Protein AF-A0A3C1HHD3-F1 (afdb_monomer_lite)

Sequence (111 aa):
MGTADDLGRFAIRAHMGNQSLFMTGVFPERIRRRAETRGFPDLSYYEALGRSSFREISHHRLAERYHLGGVFETLGERFQEARHALNDLADRVFTLGEDPHAFDGLLRRTT

Structure (mmCIF, N/CA/C/O backbone):
data_AF-A0A3C1HHD3-F1
#
_entry.id   AF-A0A3C1HHD3-F1
#
loop_
_atom_site.group_PDB
_atom_site.id
_atom_site.type_symbol
_atom_site.label_atom_id
_atom_site.label_alt_id
_atom_site.label_comp_id
_atom_site.label_asym_id
_atom_site.label_entity_id
_atom_site.label_seq_id
_atom_site.pdbx_PDB_ins_code
_atom_site.Cartn_x
_atom_site.Cartn_y
_atom_site.Cartn_z
_atom_site.occupancy
_atom_site.B_iso_or_equiv
_atom_site.auth_seq_id
_atom_site.auth_comp_id
_atom_site.auth_asym_id
_atom_site.auth_atom_id
_atom_site.pdbx_PDB_model_num
ATOM 1 N N . MET A 1 1 ? 27.848 6.074 -8.572 1.00 53.03 1 MET A N 1
ATOM 2 C CA . MET A 1 1 ? 26.926 5.519 -7.558 1.00 53.03 1 MET A CA 1
ATOM 3 C C . MET A 1 1 ? 26.623 4.082 -7.975 1.00 53.03 1 MET A C 1
ATOM 5 O O . MET A 1 1 ? 26.096 3.895 -9.063 1.00 53.03 1 MET A O 1
ATOM 9 N N . GLY A 1 2 ? 27.146 3.083 -7.255 1.00 72.69 2 GLY A N 1
ATOM 10 C CA . GLY A 1 2 ? 27.216 1.689 -7.731 1.00 72.69 2 GLY A CA 1
ATOM 11 C C . GLY A 1 2 ? 25.867 0.959 -7.738 1.00 72.69 2 GLY A C 1
ATOM 12 O O . GLY A 1 2 ? 24.944 1.335 -7.024 1.00 72.69 2 GLY A O 1
ATOM 13 N N . THR A 1 3 ? 25.755 -0.119 -8.514 1.00 70.56 3 THR A N 1
ATOM 14 C CA . THR A 1 3 ? 24.523 -0.916 -8.687 1.00 70.56 3 THR A CA 1
ATOM 15 C C . THR A 1 3 ? 23.958 -1.472 -7.371 1.00 70.56 3 THR A C 1
ATOM 17 O O . THR A 1 3 ? 22.745 -1.582 -7.220 1.00 70.56 3 THR A O 1
ATOM 20 N N . ALA A 1 4 ? 24.822 -1.788 -6.398 1.00 72.62 4 ALA A N 1
ATOM 21 C CA . ALA A 1 4 ? 24.417 -2.264 -5.071 1.00 72.62 4 ALA A CA 1
ATOM 22 C C . ALA A 1 4 ? 23.707 -1.180 -4.239 1.00 72.62 4 ALA A C 1
ATOM 24 O O . ALA A 1 4 ? 22.740 -1.457 -3.535 1.00 72.62 4 ALA A O 1
ATOM 25 N N . ASP A 1 5 ? 24.156 0.065 -4.366 1.00 87.62 5 ASP A N 1
ATOM 26 C CA . ASP A 1 5 ? 23.598 1.222 -3.669 1.00 87.62 5 ASP A CA 1
ATOM 27 C C . ASP A 1 5 ? 22.248 1.658 -4.289 1.00 87.62 5 ASP A C 1
ATOM 29 O O . ASP A 1 5 ? 21.329 2.089 -3.594 1.00 87.62 5 ASP A O 1
ATOM 33 N N . ASP A 1 6 ? 22.076 1.429 -5.594 1.00 91.25 6 ASP A N 1
ATOM 34 C CA . ASP A 1 6 ? 20.804 1.610 -6.304 1.00 91.25 6 ASP A CA 1
ATOM 35 C C . ASP A 1 6 ? 19.735 0.586 -5.896 1.00 91.25 6 ASP A C 1
ATOM 37 O O . ASP A 1 6 ? 18.603 0.948 -5.571 1.00 91.25 6 ASP A O 1
ATOM 41 N N . LEU A 1 7 ? 20.114 -0.697 -5.853 1.00 94.25 7 LEU A N 1
ATOM 42 C CA . LEU A 1 7 ? 19.234 -1.769 -5.390 1.00 94.25 7 LEU A CA 1
ATOM 43 C C . LEU A 1 7 ? 18.824 -1.560 -3.928 1.00 94.25 7 LEU A C 1
ATOM 45 O O . LEU A 1 7 ? 17.656 -1.750 -3.596 1.00 94.25 7 LEU A O 1
ATOM 49 N N . GLY A 1 8 ? 19.758 -1.132 -3.075 1.00 96.00 8 GLY A N 1
ATOM 50 C CA . GLY A 1 8 ? 19.485 -0.825 -1.672 1.00 96.00 8 GLY A CA 1
ATOM 51 C C . GLY A 1 8 ? 18.428 0.268 -1.506 1.00 96.00 8 GLY A C 1
ATOM 52 O O . GLY A 1 8 ? 17.442 0.061 -0.800 1.00 96.00 8 GLY A O 1
ATOM 53 N N . ARG A 1 9 ? 18.575 1.405 -2.204 1.00 93.56 9 ARG A N 1
ATOM 54 C CA . ARG A 1 9 ? 17.570 2.485 -2.178 1.00 93.56 9 ARG A CA 1
ATOM 55 C C . ARG A 1 9 ? 16.198 2.018 -2.637 1.00 93.56 9 ARG A C 1
ATOM 57 O O . ARG A 1 9 ? 15.205 2.292 -1.965 1.00 93.56 9 ARG A O 1
ATOM 64 N N . PHE A 1 10 ? 16.150 1.303 -3.758 1.00 95.88 10 PHE A N 1
ATOM 65 C CA . PHE A 1 10 ? 14.904 0.772 -4.294 1.00 95.88 10 PHE A CA 1
ATOM 66 C C . PHE A 1 10 ? 14.226 -0.179 -3.301 1.00 95.88 10 PHE A C 1
ATOM 68 O O . PHE A 1 10 ? 13.038 -0.032 -3.024 1.00 95.88 10 PHE A O 1
ATOM 75 N N . ALA A 1 11 ? 14.985 -1.107 -2.712 1.00 96.56 11 ALA A N 1
ATOM 76 C CA . ALA A 1 11 ? 14.469 -2.069 -1.744 1.00 96.56 11 ALA A CA 1
ATOM 77 C C . ALA A 1 11 ? 13.949 -1.392 -0.468 1.00 96.56 11 ALA A C 1
ATOM 79 O O . ALA A 1 11 ? 12.872 -1.745 0.008 1.00 96.56 11 ALA A O 1
ATOM 80 N N . ILE A 1 12 ? 14.664 -0.392 0.060 1.00 96.69 12 ILE A N 1
ATOM 81 C CA . ILE A 1 12 ? 14.222 0.373 1.235 1.00 96.69 12 ILE A CA 1
ATOM 82 C C . ILE A 1 12 ? 12.908 1.092 0.931 1.00 96.69 12 ILE A C 1
ATOM 84 O O . ILE A 1 12 ? 11.957 0.986 1.702 1.00 96.69 12 ILE A O 1
ATOM 88 N N . ARG A 1 13 ? 12.819 1.784 -0.208 1.00 96.19 13 ARG A N 1
ATOM 89 C CA . ARG A 1 13 ? 11.616 2.536 -0.581 1.00 96.19 13 ARG A CA 1
ATOM 90 C C . ARG A 1 13 ? 10.424 1.612 -0.858 1.00 96.19 13 ARG A C 1
ATOM 92 O O . ARG A 1 13 ? 9.324 1.890 -0.388 1.00 96.19 13 ARG A O 1
ATOM 99 N N . ALA A 1 14 ? 10.645 0.474 -1.517 1.00 97.88 14 ALA A N 1
ATOM 100 C CA . ALA A 1 14 ? 9.627 -0.564 -1.683 1.00 97.88 14 ALA A CA 1
ATOM 101 C C . ALA A 1 14 ? 9.162 -1.128 -0.333 1.00 97.88 14 ALA A C 1
ATOM 103 O O . ALA A 1 14 ? 7.963 -1.273 -0.101 1.00 97.88 14 ALA A O 1
ATOM 104 N N . HIS A 1 15 ? 10.095 -1.387 0.587 1.00 98.06 15 HIS A N 1
ATOM 105 C CA . HIS A 1 15 ? 9.769 -1.842 1.934 1.00 98.06 15 HIS A CA 1
ATOM 106 C C . HIS A 1 15 ? 8.937 -0.807 2.699 1.00 98.06 15 HIS A C 1
ATOM 108 O O . HIS A 1 15 ? 7.957 -1.188 3.324 1.00 98.06 15 HIS A O 1
ATOM 114 N N . MET A 1 16 ? 9.251 0.490 2.605 1.00 98.12 16 MET A N 1
ATOM 115 C CA . MET A 1 16 ? 8.442 1.551 3.221 1.00 98.12 16 MET A CA 1
ATOM 116 C C . MET A 1 16 ? 6.995 1.536 2.704 1.00 98.12 16 MET A C 1
ATOM 118 O O . MET A 1 16 ? 6.063 1.565 3.506 1.00 98.12 16 MET A O 1
ATOM 122 N N . GLY A 1 17 ? 6.803 1.418 1.384 1.00 98.25 17 GLY A N 1
ATOM 123 C CA . GLY A 1 17 ? 5.479 1.283 0.768 1.00 98.25 17 GLY A CA 1
ATOM 124 C C . GLY A 1 17 ? 4.713 0.058 1.269 1.00 98.25 17 GLY A C 1
ATOM 125 O O . GLY A 1 17 ? 3.591 0.172 1.771 1.00 98.25 17 GLY A O 1
ATOM 126 N N . ASN A 1 18 ? 5.353 -1.110 1.191 1.00 98.19 18 ASN A N 1
ATOM 127 C CA . ASN A 1 18 ? 4.771 -2.390 1.593 1.00 98.19 18 ASN A CA 1
ATOM 128 C C . ASN A 1 18 ? 4.445 -2.431 3.090 1.00 98.19 18 ASN A C 1
ATOM 130 O O . ASN A 1 18 ? 3.365 -2.876 3.474 1.00 98.19 18 ASN A O 1
ATOM 134 N N . GLN A 1 19 ? 5.352 -1.942 3.936 1.00 98.00 19 GLN A N 1
ATOM 135 C CA . GLN A 1 19 ? 5.172 -1.920 5.383 1.00 98.00 19 GLN A CA 1
ATOM 136 C C . GLN A 1 19 ? 4.034 -0.977 5.775 1.00 98.00 19 GLN A C 1
ATOM 138 O O . GLN A 1 19 ? 3.208 -1.344 6.608 1.00 98.00 19 GLN A O 1
ATOM 143 N N . SER A 1 20 ? 3.939 0.203 5.153 1.00 98.31 20 SER A N 1
ATOM 144 C CA . SER A 1 20 ? 2.796 1.098 5.344 1.00 98.31 20 SER A CA 1
ATOM 145 C C . SER A 1 20 ? 1.479 0.428 4.948 1.00 98.31 20 SER A C 1
ATOM 147 O O . SER A 1 20 ? 0.514 0.491 5.710 1.00 98.31 20 SER A O 1
ATOM 149 N N . LEU A 1 21 ? 1.421 -0.233 3.785 1.00 98.38 21 LEU A N 1
ATOM 150 C CA . LEU A 1 21 ? 0.204 -0.906 3.316 1.00 98.38 21 LEU A CA 1
ATOM 151 C C . LEU A 1 21 ? -0.212 -2.028 4.271 1.00 98.38 21 LEU A C 1
ATOM 153 O O . LEU A 1 21 ? -1.364 -2.095 4.689 1.00 98.38 21 LEU A O 1
ATOM 157 N N . PHE A 1 22 ? 0.743 -2.862 4.674 1.00 97.75 22 PHE A N 1
ATOM 158 C CA . PHE A 1 22 ? 0.512 -3.949 5.615 1.00 97.75 22 PHE A CA 1
ATOM 159 C C . PHE A 1 22 ? 0.021 -3.440 6.972 1.00 97.75 22 PHE A C 1
ATOM 161 O O . PHE A 1 22 ? -0.989 -3.912 7.481 1.00 97.75 22 PHE A O 1
ATOM 168 N N . MET A 1 23 ? 0.689 -2.442 7.551 1.00 96.50 23 MET A N 1
ATOM 169 C CA . MET A 1 23 ? 0.319 -1.900 8.861 1.00 96.50 23 MET A CA 1
ATOM 170 C C . MET A 1 23 ? -1.073 -1.257 8.839 1.00 96.50 23 MET A C 1
ATOM 172 O O . MET A 1 23 ? -1.869 -1.486 9.747 1.00 96.50 23 MET A O 1
ATOM 176 N N . THR A 1 24 ? -1.373 -0.475 7.799 1.00 97.56 24 THR A N 1
ATOM 177 C CA . THR A 1 24 ? -2.651 0.245 7.672 1.00 97.56 24 THR A CA 1
ATOM 178 C C . THR A 1 24 ? -3.810 -0.638 7.214 1.00 97.56 24 THR A C 1
ATOM 180 O O . THR A 1 24 ? -4.956 -0.299 7.495 1.00 97.56 24 THR A O 1
ATOM 183 N N . GL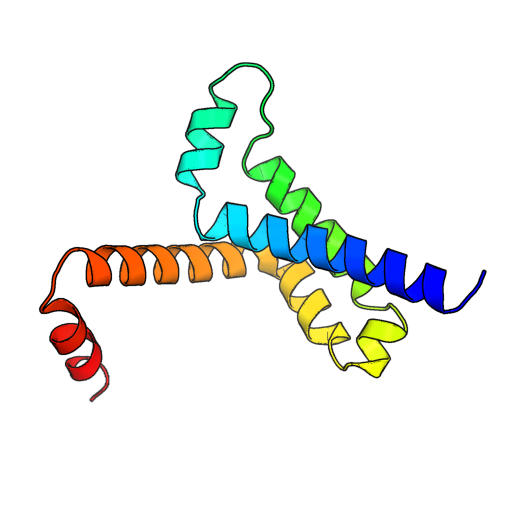Y A 1 25 ? -3.536 -1.749 6.526 1.00 97.50 25 GLY A N 1
ATOM 184 C CA . GLY A 1 25 ? -4.549 -2.718 6.110 1.00 97.50 25 GLY A CA 1
ATOM 185 C C . GLY A 1 25 ? -4.794 -3.814 7.144 1.00 97.50 25 GLY A C 1
ATOM 186 O O . GLY A 1 25 ? -5.933 -4.081 7.488 1.00 97.50 25 GLY A O 1
ATOM 187 N N . VAL A 1 26 ? -3.745 -4.424 7.696 1.00 96.75 26 VAL A N 1
ATOM 188 C CA . VAL A 1 26 ? -3.881 -5.590 8.591 1.00 96.75 26 VAL A CA 1
ATOM 189 C C . VAL A 1 26 ? -4.075 -5.189 10.052 1.00 96.75 26 VAL A C 1
ATOM 191 O O . VAL A 1 26 ? -4.756 -5.886 10.797 1.00 96.75 26 VAL A O 1
ATOM 194 N N . PHE A 1 27 ? -3.499 -4.064 10.488 1.00 93.62 27 PHE A N 1
ATOM 195 C CA . PHE A 1 27 ? -3.559 -3.630 11.890 1.00 93.62 27 PHE A CA 1
ATOM 196 C C . PHE A 1 27 ? -4.023 -2.171 12.089 1.00 93.62 27 PHE A C 1
ATOM 198 O O . PHE A 1 27 ? -3.440 -1.464 12.924 1.00 93.62 27 PHE A O 1
ATOM 205 N N . PRO A 1 28 ? -5.078 -1.692 11.394 1.00 94.44 28 PRO A N 1
ATOM 206 C CA . PRO A 1 28 ? -5.511 -0.295 11.479 1.00 94.44 28 PRO A CA 1
ATOM 207 C C . PRO A 1 28 ? -5.886 0.128 12.906 1.00 94.44 28 PRO A C 1
ATOM 209 O O . PRO A 1 28 ? -5.503 1.212 13.348 1.00 94.44 28 PRO A O 1
ATOM 212 N N . GLU A 1 29 ? -6.555 -0.738 13.673 1.00 91.88 29 GLU A N 1
ATOM 213 C CA . GLU A 1 29 ? -6.947 -0.431 15.058 1.00 91.88 29 GLU A CA 1
ATOM 214 C C . GLU A 1 29 ? -5.760 -0.280 16.005 1.00 91.88 29 GLU A C 1
ATOM 216 O O . GLU A 1 29 ? -5.762 0.553 16.913 1.00 91.88 29 GLU A O 1
ATOM 221 N N . ARG A 1 30 ? -4.693 -1.051 15.779 1.00 90.00 30 ARG A N 1
ATOM 222 C CA . ARG A 1 30 ? -3.476 -0.939 16.584 1.00 90.00 30 ARG A CA 1
ATOM 223 C C . ARG A 1 30 ? -2.786 0.403 16.358 1.00 90.00 30 ARG A C 1
ATOM 225 O O . ARG A 1 30 ? -2.219 0.950 17.303 1.00 90.00 30 ARG A O 1
ATOM 232 N N . ILE A 1 31 ? -2.832 0.925 15.130 1.00 92.88 31 ILE A N 1
ATOM 233 C CA . ILE A 1 31 ? -2.330 2.265 14.808 1.00 92.88 31 ILE A CA 1
ATOM 234 C C . ILE A 1 31 ? -3.190 3.319 15.504 1.00 92.88 31 ILE A C 1
ATOM 236 O O . ILE A 1 31 ? -2.631 4.157 16.204 1.00 92.88 31 ILE A O 1
ATOM 240 N N . ARG A 1 32 ? -4.525 3.242 15.385 1.00 92.06 32 ARG A N 1
ATOM 241 C CA . ARG A 1 32 ? -5.461 4.189 16.025 1.00 92.06 32 ARG A CA 1
ATOM 242 C C . ARG A 1 32 ? -5.231 4.286 17.534 1.00 92.06 32 ARG A C 1
ATOM 244 O O . ARG A 1 32 ? -4.921 5.365 18.030 1.00 92.06 32 ARG A O 1
ATOM 251 N N . ARG A 1 33 ? -5.234 3.148 18.238 1.00 91.44 33 ARG A N 1
ATOM 252 C CA . ARG A 1 33 ? -4.985 3.098 19.693 1.00 91.44 33 ARG A CA 1
ATOM 253 C C . ARG A 1 33 ? -3.624 3.659 20.093 1.00 91.44 33 ARG A C 1
ATOM 255 O O . ARG A 1 33 ? -3.479 4.236 21.163 1.00 91.44 33 ARG A O 1
ATOM 262 N N . ARG A 1 34 ? -2.591 3.462 19.267 1.00 89.19 34 ARG A N 1
ATOM 263 C CA . ARG A 1 34 ? -1.262 4.022 19.546 1.00 89.19 34 ARG A CA 1
ATOM 264 C C . ARG A 1 34 ? -1.198 5.515 19.261 1.00 89.19 34 ARG A C 1
ATOM 266 O O . ARG A 1 34 ? -0.542 6.212 20.024 1.00 89.19 34 ARG A O 1
ATOM 273 N N . ALA A 1 35 ? -1.880 6.008 18.233 1.00 92.25 35 ALA A N 1
ATOM 274 C CA . ALA A 1 35 ? -1.951 7.436 17.926 1.00 92.25 35 ALA A CA 1
ATOM 275 C C . ALA A 1 35 ? -2.616 8.244 19.057 1.00 92.25 35 ALA A C 1
ATOM 277 O O . ALA A 1 35 ? -2.249 9.390 19.301 1.00 92.25 35 ALA A O 1
ATOM 278 N N . GLU A 1 36 ? -3.531 7.624 19.808 1.00 88.88 36 GLU A N 1
ATOM 279 C CA . GLU A 1 36 ? -4.126 8.199 21.024 1.00 88.88 36 GLU A CA 1
ATOM 280 C C . GLU A 1 36 ? -3.109 8.357 22.175 1.00 88.88 36 GLU A C 1
ATOM 282 O O . GLU A 1 36 ? -3.296 9.183 23.072 1.00 88.88 36 GLU A O 1
ATOM 287 N N . THR A 1 37 ? -2.000 7.607 22.150 1.00 83.12 37 THR A N 1
ATOM 288 C CA . THR A 1 37 ? -0.882 7.776 23.089 1.00 83.12 37 THR A CA 1
ATOM 289 C C . THR A 1 37 ? 0.121 8.793 22.541 1.00 83.12 37 THR A C 1
ATOM 291 O O . THR A 1 37 ? 0.539 8.725 21.386 1.00 83.12 37 THR A O 1
ATOM 294 N N . ARG A 1 38 ? 0.500 9.779 23.366 1.00 72.44 38 ARG A N 1
ATOM 295 C CA . ARG A 1 38 ? 1.274 10.956 22.931 1.00 72.44 38 ARG A CA 1
ATOM 296 C C . ARG A 1 38 ? 2.547 10.570 22.161 1.00 72.44 38 ARG A C 1
ATOM 298 O O . ARG A 1 38 ? 3.484 10.038 22.749 1.00 72.44 38 ARG A O 1
ATOM 305 N N . GLY A 1 39 ? 2.587 10.926 20.874 1.00 80.81 39 GLY A N 1
ATOM 306 C CA . GLY A 1 39 ? 3.787 10.897 20.030 1.00 80.81 39 GLY A CA 1
ATOM 307 C C . GLY A 1 39 ? 3.805 9.849 18.915 1.00 80.81 39 GLY A C 1
ATOM 308 O O . GLY A 1 39 ? 4.752 9.844 18.130 1.00 80.81 39 GLY A O 1
ATOM 309 N N . PHE A 1 40 ? 2.798 8.978 18.805 1.00 90.25 40 PHE A N 1
ATOM 310 C CA . PHE A 1 40 ? 2.746 8.004 17.712 1.00 90.25 40 PHE A CA 1
ATOM 311 C C . PHE A 1 40 ? 2.043 8.587 16.469 1.00 90.25 40 PHE A C 1
ATOM 313 O O . PHE A 1 40 ? 0.982 9.195 16.619 1.00 90.25 40 PHE A O 1
ATOM 320 N N . PRO A 1 41 ? 2.584 8.407 15.248 1.00 93.81 41 PRO A N 1
ATOM 321 C CA . PRO A 1 41 ? 1.909 8.842 14.027 1.00 93.81 41 PRO A CA 1
ATOM 322 C C . PRO A 1 41 ? 0.569 8.130 13.804 1.00 93.81 41 PRO A C 1
ATOM 324 O O . PRO A 1 41 ? 0.423 6.944 14.108 1.00 93.81 41 PRO A O 1
ATOM 327 N N . ASP A 1 42 ? -0.401 8.846 13.242 1.00 94.44 42 ASP A N 1
ATOM 328 C CA . ASP A 1 42 ? -1.724 8.303 12.941 1.00 94.44 42 ASP A CA 1
ATOM 329 C C . ASP A 1 42 ? -1.772 7.535 11.605 1.00 94.44 42 ASP A C 1
ATOM 331 O O . ASP A 1 42 ? -0.774 7.367 10.901 1.00 94.44 42 ASP A O 1
ATOM 335 N N . LEU A 1 43 ? -2.960 7.037 11.249 1.00 95.38 43 LEU A N 1
ATOM 336 C CA . LEU A 1 43 ? -3.170 6.286 10.009 1.00 95.38 43 LEU A CA 1
ATOM 337 C C . LEU A 1 43 ? -2.833 7.120 8.760 1.00 95.38 43 LEU A C 1
ATOM 339 O O . LEU A 1 43 ? -2.266 6.585 7.807 1.00 95.38 43 LEU A O 1
ATOM 343 N N . SER A 1 44 ? -3.131 8.423 8.784 1.00 96.12 44 SER A N 1
ATOM 344 C CA . SER A 1 44 ? -2.919 9.325 7.647 1.00 96.12 44 SER A CA 1
ATOM 345 C C . SER A 1 44 ? -1.433 9.492 7.327 1.00 96.12 44 SER A C 1
ATOM 347 O O . SER A 1 44 ? -1.048 9.512 6.155 1.00 96.12 44 SER A O 1
ATOM 349 N N . TYR A 1 45 ? -0.579 9.505 8.356 1.00 96.69 45 TYR A N 1
ATOM 350 C CA . TYR A 1 45 ? 0.870 9.516 8.187 1.00 96.69 45 TYR A CA 1
ATOM 351 C C . TYR A 1 45 ? 1.355 8.295 7.397 1.00 96.69 45 TYR A C 1
ATOM 353 O O . TYR A 1 45 ? 2.087 8.434 6.414 1.00 96.69 45 TYR A O 1
ATOM 361 N N . TYR A 1 46 ? 0.933 7.091 7.795 1.00 97.50 46 TYR A N 1
ATOM 362 C CA . TYR A 1 46 ? 1.364 5.859 7.133 1.00 97.50 46 TYR A CA 1
ATOM 363 C C . TYR A 1 46 ? 0.801 5.731 5.716 1.00 97.50 46 TYR A C 1
ATOM 365 O O . TYR A 1 46 ? 1.517 5.265 4.826 1.00 97.50 46 TYR A O 1
ATOM 373 N N . GLU A 1 47 ? -0.434 6.186 5.480 1.00 98.00 47 GLU A N 1
ATOM 374 C CA . GLU A 1 47 ? -1.011 6.271 4.135 1.00 98.00 47 GLU A CA 1
ATOM 375 C C . GLU A 1 47 ? -0.198 7.202 3.229 1.00 98.00 47 GLU A C 1
ATOM 377 O O . GLU A 1 47 ? 0.174 6.816 2.119 1.00 98.00 47 GLU A O 1
ATOM 382 N N . ALA A 1 48 ? 0.137 8.406 3.699 1.00 98.25 48 ALA A N 1
ATOM 383 C CA . ALA A 1 48 ? 0.951 9.353 2.940 1.00 98.25 48 ALA A CA 1
ATOM 384 C C . ALA A 1 48 ? 2.357 8.798 2.654 1.00 98.25 48 ALA A C 1
ATOM 386 O O . ALA A 1 48 ? 2.856 8.898 1.526 1.00 98.25 48 ALA A O 1
ATOM 387 N N . LEU A 1 49 ? 2.977 8.158 3.650 1.00 98.12 49 LEU A N 1
ATOM 388 C CA . LEU A 1 49 ? 4.278 7.503 3.515 1.00 98.12 49 LEU A CA 1
ATOM 389 C C . LEU A 1 49 ? 4.242 6.377 2.474 1.00 98.12 49 LEU A C 1
ATOM 391 O O . LEU A 1 49 ? 5.133 6.283 1.628 1.00 98.12 49 LEU A O 1
ATOM 395 N N . GLY A 1 50 ? 3.203 5.543 2.507 1.00 98.25 50 GLY A N 1
ATOM 396 C CA . GLY A 1 50 ? 3.055 4.428 1.578 1.00 98.25 50 GLY A CA 1
ATOM 397 C C . GLY A 1 50 ? 2.813 4.896 0.144 1.00 98.25 50 GLY A C 1
ATOM 398 O O . GLY A 1 50 ? 3.519 4.477 -0.775 1.00 98.25 50 GLY A O 1
ATOM 399 N N . ARG A 1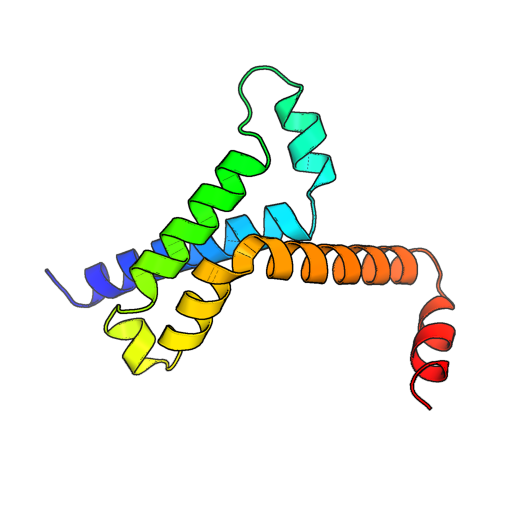 51 ? 1.880 5.841 -0.035 1.00 98.56 51 ARG A N 1
ATOM 400 C CA . ARG A 1 51 ? 1.559 6.458 -1.334 1.00 98.56 51 ARG A CA 1
ATOM 401 C C . ARG A 1 51 ? 2.781 7.090 -1.984 1.00 98.56 51 ARG A C 1
ATOM 403 O O . ARG A 1 51 ? 3.058 6.829 -3.151 1.00 98.56 51 ARG A O 1
ATOM 410 N N . SER A 1 52 ? 3.502 7.926 -1.238 1.00 98.00 52 SER A N 1
ATOM 411 C CA . SER A 1 52 ? 4.691 8.614 -1.752 1.00 98.00 52 SER A CA 1
ATOM 412 C C . SER A 1 52 ? 5.808 7.633 -2.106 1.00 98.00 52 SER A C 1
ATOM 414 O O . SER A 1 52 ? 6.400 7.762 -3.174 1.00 98.00 52 SER A O 1
ATOM 416 N N . SER A 1 53 ? 6.031 6.609 -1.275 1.00 98.00 53 SER A N 1
ATOM 417 C CA . SER A 1 53 ? 7.036 5.574 -1.537 1.00 98.00 53 SER A CA 1
ATOM 418 C C . SER A 1 53 ? 6.751 4.813 -2.832 1.00 98.00 53 SER A C 1
ATOM 420 O O . SER A 1 53 ? 7.656 4.654 -3.647 1.00 98.00 53 SER A O 1
ATOM 422 N N . PHE A 1 54 ? 5.502 4.391 -3.054 1.00 98.44 54 PHE A N 1
ATOM 423 C CA . PHE A 1 54 ? 5.115 3.680 -4.274 1.00 98.44 54 PHE A CA 1
ATOM 424 C C . PHE A 1 54 ? 5.165 4.557 -5.527 1.00 98.44 54 PHE A C 1
ATOM 426 O O . PHE A 1 54 ? 5.706 4.130 -6.546 1.00 98.44 54 PHE A O 1
ATOM 433 N N . ARG A 1 55 ? 4.678 5.801 -5.447 1.00 97.38 55 ARG A N 1
ATOM 434 C CA . ARG A 1 55 ? 4.768 6.757 -6.563 1.00 97.38 55 ARG A CA 1
ATOM 435 C C . ARG A 1 55 ? 6.213 6.987 -6.986 1.00 97.38 55 ARG A C 1
ATOM 437 O O . ARG A 1 55 ? 6.505 6.953 -8.174 1.00 97.38 55 ARG A O 1
ATOM 444 N N . GLU A 1 56 ? 7.118 7.156 -6.028 1.00 95.94 56 GLU A N 1
ATOM 445 C CA . GLU A 1 56 ? 8.527 7.398 -6.330 1.00 95.94 56 GLU A CA 1
ATOM 446 C C . GLU A 1 56 ? 9.202 6.223 -7.043 1.00 95.94 56 GLU A C 1
ATOM 448 O O . GLU A 1 56 ? 9.959 6.431 -7.989 1.00 95.94 56 GLU A O 1
ATOM 453 N N . ILE A 1 57 ? 8.931 4.987 -6.620 1.00 97.25 57 ILE A N 1
ATOM 454 C CA . ILE A 1 57 ? 9.596 3.818 -7.211 1.00 97.25 57 ILE A CA 1
ATOM 455 C C . ILE A 1 57 ? 8.915 3.296 -8.472 1.00 97.25 57 ILE A C 1
ATOM 457 O O . ILE A 1 57 ? 9.518 2.477 -9.162 1.00 97.25 57 ILE A O 1
ATOM 461 N N . SER A 1 58 ? 7.697 3.744 -8.785 1.00 97.81 58 SER A N 1
ATOM 462 C CA . SER A 1 58 ? 6.929 3.280 -9.950 1.00 97.81 58 SER A CA 1
ATOM 463 C C . SER A 1 58 ? 7.675 3.457 -11.277 1.00 97.81 58 SER A C 1
ATOM 465 O O . SER A 1 58 ? 7.656 2.565 -12.121 1.00 97.81 58 SER A O 1
ATOM 467 N N . HIS A 1 59 ? 8.429 4.547 -11.422 1.00 95.56 59 HIS A N 1
ATOM 468 C CA . HIS A 1 59 ? 9.225 4.841 -12.618 1.00 95.56 59 HIS A CA 1
ATOM 469 C C . HIS A 1 59 ? 10.720 4.526 -12.446 1.00 95.56 59 HIS A C 1
ATOM 471 O O . HIS A 1 59 ? 11.552 4.933 -13.255 1.00 95.56 59 HIS A O 1
ATOM 477 N N . HIS A 1 60 ? 11.101 3.817 -11.380 1.00 96.38 60 HIS A N 1
ATOM 478 C CA . HIS A 1 60 ? 12.489 3.423 -11.166 1.00 96.38 60 HIS A CA 1
ATOM 479 C C . HIS A 1 60 ? 12.898 2.327 -12.164 1.00 96.38 60 HIS A C 1
ATOM 481 O O . HIS A 1 60 ? 12.140 1.385 -12.389 1.00 96.38 60 HIS A O 1
ATOM 487 N N . ARG A 1 61 ? 14.137 2.349 -12.685 1.00 96.12 61 ARG A N 1
ATOM 488 C CA . ARG A 1 61 ? 14.622 1.330 -13.651 1.00 96.12 61 ARG A CA 1
ATOM 489 C C . ARG A 1 61 ? 14.467 -0.115 -13.169 1.00 96.12 61 ARG A C 1
ATOM 491 O O . ARG A 1 61 ? 14.331 -1.034 -13.964 1.00 96.12 61 ARG A O 1
ATOM 498 N N . LEU A 1 62 ? 14.530 -0.335 -11.852 1.00 96.88 62 LEU A N 1
ATOM 499 C CA . LEU A 1 62 ? 14.328 -1.663 -11.265 1.00 96.88 62 LEU A CA 1
ATOM 500 C C . LEU A 1 62 ? 12.850 -2.062 -11.245 1.00 96.88 62 LEU A C 1
ATOM 502 O O . LEU A 1 62 ? 12.555 -3.238 -11.420 1.00 96.88 62 LEU A O 1
ATOM 506 N N . ALA A 1 63 ? 11.926 -1.111 -11.093 1.00 97.25 63 ALA A N 1
ATOM 507 C CA . ALA A 1 63 ? 10.505 -1.391 -11.261 1.00 97.25 63 ALA A CA 1
ATOM 508 C C . ALA A 1 63 ? 10.182 -1.743 -12.716 1.00 97.25 63 ALA A C 1
ATOM 510 O O . ALA A 1 63 ? 9.406 -2.663 -12.947 1.00 97.25 63 ALA A O 1
ATOM 511 N N . GLU A 1 64 ? 10.821 -1.091 -13.689 1.00 96.31 64 GLU A N 1
ATOM 512 C CA . GLU A 1 64 ? 10.715 -1.476 -15.101 1.00 96.31 64 GLU A CA 1
ATOM 513 C C . GLU A 1 64 ? 11.298 -2.877 -15.343 1.00 96.31 64 GLU A C 1
ATOM 515 O O . GLU A 1 64 ? 10.607 -3.755 -15.856 1.00 96.31 64 GLU A O 1
ATOM 520 N N . ARG A 1 65 ? 12.532 -3.125 -14.877 1.00 96.62 65 ARG A N 1
ATOM 521 C CA . ARG A 1 65 ? 13.227 -4.417 -15.014 1.00 96.62 65 ARG A CA 1
ATOM 522 C C . ARG A 1 65 ? 12.438 -5.596 -14.443 1.00 96.62 65 ARG A C 1
ATOM 524 O O . ARG A 1 65 ? 12.527 -6.695 -14.981 1.00 96.62 65 ARG A O 1
ATOM 531 N N . TYR A 1 66 ? 11.733 -5.387 -13.334 1.00 96.00 66 TYR A N 1
ATOM 532 C CA . TYR A 1 66 ? 10.941 -6.423 -12.667 1.00 96.00 66 TYR A CA 1
ATOM 533 C C . TYR A 1 66 ? 9.445 -6.355 -13.002 1.00 96.00 66 TYR A C 1
ATOM 535 O O . TYR A 1 66 ? 8.665 -7.082 -12.397 1.00 96.00 66 TYR A O 1
ATOM 543 N N . HIS A 1 67 ? 9.037 -5.496 -13.943 1.00 97.38 67 HIS A N 1
ATOM 544 C CA . HIS A 1 67 ? 7.637 -5.288 -14.332 1.00 97.38 67 HIS A CA 1
ATOM 545 C C . HIS A 1 67 ? 6.706 -4.910 -13.162 1.00 97.38 67 HIS A C 1
ATOM 547 O O . HIS A 1 67 ? 5.521 -5.231 -13.153 1.00 97.38 67 HIS A O 1
ATOM 553 N N . LEU A 1 68 ? 7.242 -4.194 -12.171 1.00 97.81 68 LEU A N 1
ATOM 554 C CA . LEU A 1 68 ? 6.518 -3.708 -10.995 1.00 97.81 68 LEU A CA 1
ATOM 555 C C . LEU A 1 68 ? 6.037 -2.259 -11.138 1.00 97.81 68 LEU A C 1
ATOM 557 O O . LEU A 1 68 ? 5.291 -1.795 -10.282 1.00 97.81 68 LEU A O 1
ATOM 561 N N . GLY A 1 69 ? 6.440 -1.540 -12.192 1.00 98.12 69 GLY A N 1
ATOM 562 C CA . GLY A 1 69 ? 6.132 -0.112 -12.346 1.00 98.12 69 GLY A CA 1
ATOM 563 C C . GLY A 1 69 ? 4.639 0.203 -12.247 1.00 98.12 69 GLY A C 1
ATOM 564 O O . GLY A 1 69 ? 4.233 0.956 -11.364 1.00 98.12 69 GLY A O 1
ATOM 565 N N . GLY A 1 70 ? 3.814 -0.471 -13.055 1.00 98.19 70 GLY A N 1
ATOM 566 C CA . GLY A 1 70 ? 2.356 -0.301 -13.015 1.00 98.19 70 GLY A CA 1
ATOM 567 C C . GLY A 1 70 ? 1.710 -0.780 -11.707 1.00 98.19 70 GLY A C 1
ATOM 568 O O . GLY A 1 70 ? 0.713 -0.213 -11.264 1.00 98.19 70 GLY A O 1
ATOM 569 N N . VAL A 1 71 ? 2.296 -1.784 -11.039 1.00 98.12 71 VAL A N 1
ATOM 570 C CA . VAL A 1 71 ? 1.827 -2.244 -9.719 1.00 98.12 71 VAL A CA 1
ATOM 571 C C . VAL A 1 71 ? 2.045 -1.148 -8.680 1.00 98.12 71 VAL A C 1
ATOM 573 O O . VAL A 1 71 ? 1.120 -0.798 -7.951 1.00 98.12 71 VAL A O 1
ATOM 576 N N . PHE A 1 72 ? 3.246 -0.573 -8.624 1.00 98.44 72 PHE A N 1
ATOM 577 C CA . PHE A 1 72 ? 3.547 0.515 -7.698 1.00 98.44 72 PHE A CA 1
ATOM 578 C C . PHE A 1 72 ? 2.764 1.785 -8.023 1.00 98.44 72 PHE A C 1
ATOM 580 O O . PHE A 1 72 ? 2.272 2.432 -7.106 1.00 98.44 72 PHE A O 1
ATOM 587 N N . GLU A 1 73 ? 2.582 2.124 -9.296 1.00 98.44 73 GLU A N 1
ATOM 588 C CA . GLU A 1 73 ? 1.727 3.242 -9.702 1.00 98.44 73 GLU A CA 1
ATOM 589 C C . GLU A 1 73 ? 0.298 3.056 -9.174 1.00 98.44 73 GLU A C 1
ATOM 591 O O . GLU A 1 73 ? -0.197 3.890 -8.411 1.00 98.44 73 GLU A O 1
ATOM 596 N N . THR A 1 74 ? -0.304 1.893 -9.444 1.00 98.56 74 THR A N 1
ATOM 597 C CA . THR A 1 74 ? -1.647 1.543 -8.960 1.00 98.56 74 THR A CA 1
ATOM 598 C C . THR A 1 74 ? -1.729 1.618 -7.436 1.00 98.56 74 THR A C 1
ATOM 600 O O . THR A 1 74 ? -2.646 2.233 -6.894 1.00 98.56 74 THR A O 1
ATOM 603 N N . LEU A 1 75 ? -0.759 1.044 -6.717 1.00 98.44 75 LEU A N 1
ATOM 604 C CA . LEU A 1 75 ? -0.721 1.099 -5.252 1.00 98.44 75 LEU A CA 1
ATOM 605 C C . LEU A 1 75 ? -0.531 2.528 -4.727 1.00 98.44 75 LEU A C 1
ATOM 607 O O . LEU A 1 75 ? -1.103 2.883 -3.699 1.00 98.44 75 LEU A O 1
ATOM 611 N N . GLY A 1 76 ? 0.237 3.367 -5.418 1.00 98.19 76 GLY A N 1
ATOM 612 C CA . GLY A 1 76 ? 0.437 4.771 -5.069 1.00 98.19 76 GLY A CA 1
ATOM 613 C C . GLY A 1 76 ? -0.811 5.631 -5.282 1.00 98.19 76 GLY A C 1
ATOM 614 O O . GLY A 1 76 ? -1.077 6.558 -4.511 1.00 98.19 76 GLY A O 1
ATOM 615 N N . GLU A 1 77 ? -1.602 5.336 -6.310 1.00 98.44 77 GLU A N 1
ATOM 616 C CA . GLU A 1 77 ? -2.862 6.021 -6.608 1.00 98.44 77 GLU A CA 1
ATOM 617 C C . GLU A 1 77 ? -4.008 5.542 -5.718 1.00 98.44 77 GLU A C 1
ATOM 619 O O . GLU A 1 77 ? -4.695 6.356 -5.090 1.00 98.44 77 GLU A O 1
ATOM 624 N N . ARG A 1 78 ? -4.160 4.221 -5.607 1.00 98.31 78 ARG A N 1
ATOM 625 C CA . ARG A 1 78 ? -5.290 3.517 -4.985 1.00 98.31 78 ARG A CA 1
ATOM 626 C C . ARG A 1 78 ? -4.963 2.957 -3.605 1.00 98.31 78 ARG A C 1
ATOM 628 O O . ARG A 1 78 ? -5.627 2.047 -3.128 1.00 98.31 78 ARG A O 1
ATOM 635 N N . PHE A 1 79 ? -3.965 3.521 -2.928 1.00 98.62 79 PHE A N 1
ATOM 636 C CA . PHE A 1 79 ? -3.500 3.031 -1.627 1.00 98.62 79 PHE A CA 1
ATOM 637 C C . PHE A 1 79 ? -4.620 2.829 -0.601 1.00 98.62 79 PHE A C 1
ATOM 639 O O . PHE A 1 79 ? -4.654 1.811 0.084 1.00 98.62 79 PHE A O 1
ATOM 646 N N . GLN A 1 80 ? -5.537 3.797 -0.493 1.00 98.06 80 GLN A N 1
ATOM 647 C CA . GLN A 1 80 ? -6.629 3.725 0.472 1.00 98.06 80 GLN A CA 1
ATOM 648 C C . GLN A 1 80 ? -7.556 2.538 0.164 1.00 98.06 80 GLN A C 1
ATOM 650 O O . GLN A 1 80 ? -7.886 1.764 1.057 1.00 98.06 80 GLN A O 1
ATOM 655 N N . GLU A 1 81 ? -7.920 2.358 -1.106 1.00 98.56 81 GLU A N 1
ATOM 656 C CA . GLU A 1 81 ? -8.728 1.227 -1.571 1.00 98.56 81 GLU A CA 1
ATOM 657 C C . GLU A 1 81 ? -8.005 -0.104 -1.322 1.00 98.56 81 GLU A C 1
ATOM 659 O O . GLU A 1 81 ? -8.589 -1.027 -0.759 1.00 98.56 81 GLU A O 1
ATOM 664 N N . ALA A 1 82 ? -6.709 -0.176 -1.642 1.00 98.31 82 ALA A N 1
ATOM 665 C CA . ALA A 1 82 ? -5.888 -1.360 -1.414 1.00 98.31 82 ALA A CA 1
ATOM 666 C C . ALA A 1 82 ? -5.818 -1.741 0.073 1.00 98.31 82 ALA A C 1
ATOM 668 O O . ALA A 1 82 ? -5.977 -2.915 0.412 1.00 98.31 82 ALA A O 1
ATOM 669 N N . ARG A 1 83 ? -5.629 -0.772 0.983 1.00 97.88 83 ARG A N 1
ATOM 670 C CA . ARG A 1 83 ? -5.608 -1.076 2.422 1.00 97.88 83 ARG A CA 1
ATOM 671 C C . ARG A 1 83 ? -6.980 -1.475 2.959 1.00 97.88 83 ARG A C 1
ATOM 673 O O . ARG A 1 83 ? -7.032 -2.272 3.883 1.00 97.88 83 ARG A O 1
ATOM 680 N N . HIS A 1 84 ? -8.073 -0.943 2.409 1.00 98.06 84 HIS A N 1
ATOM 681 C CA . HIS A 1 84 ? -9.420 -1.354 2.804 1.00 98.06 84 HIS A CA 1
ATOM 682 C C . HIS A 1 84 ? -9.702 -2.788 2.356 1.00 98.06 84 HIS A C 1
ATOM 684 O O . HIS A 1 84 ? -10.126 -3.595 3.172 1.00 98.06 84 HIS A O 1
ATOM 690 N N . ALA A 1 85 ? -9.352 -3.144 1.118 1.00 97.69 85 ALA A N 1
ATOM 691 C 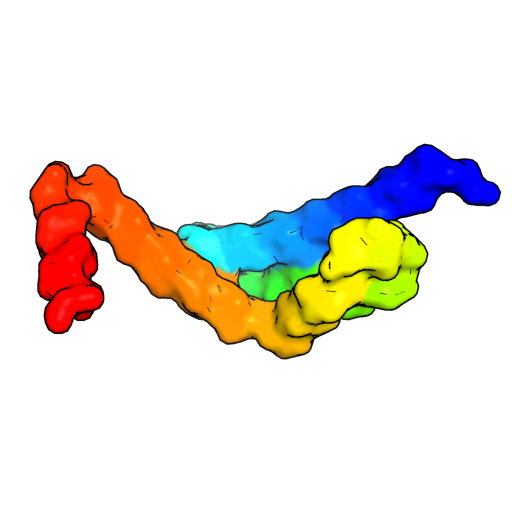CA . ALA A 1 85 ? -9.450 -4.525 0.650 1.00 97.69 85 ALA A CA 1
ATOM 692 C C . ALA A 1 85 ? -8.589 -5.484 1.493 1.00 97.69 85 ALA A C 1
ATOM 694 O O . ALA A 1 85 ? -9.012 -6.597 1.807 1.00 97.69 85 ALA A O 1
ATOM 695 N N . LEU A 1 86 ? -7.389 -5.048 1.894 1.00 96.88 86 LEU A N 1
ATOM 696 C CA . LEU A 1 86 ? -6.526 -5.820 2.786 1.00 96.88 86 LEU A CA 1
ATOM 697 C C . LEU A 1 86 ? -7.104 -5.935 4.204 1.00 96.88 86 LEU A C 1
ATOM 699 O O . LEU A 1 86 ? -6.964 -6.990 4.813 1.00 96.88 86 LEU A O 1
ATOM 703 N N . ASN A 1 87 ? -7.765 -4.894 4.712 1.00 96.50 87 ASN A N 1
ATOM 704 C CA . ASN A 1 87 ? -8.471 -4.931 5.991 1.00 96.50 87 ASN A CA 1
ATOM 705 C C . ASN A 1 87 ? -9.637 -5.918 5.956 1.00 96.50 87 ASN A C 1
ATOM 707 O O . ASN A 1 87 ? -9.689 -6.789 6.817 1.00 96.50 87 ASN A O 1
ATOM 711 N N . ASP A 1 88 ? -10.479 -5.874 4.922 1.00 95.44 88 ASP A N 1
ATOM 712 C CA . ASP A 1 88 ? -11.574 -6.834 4.745 1.00 95.44 88 ASP A CA 1
ATOM 713 C C . ASP A 1 88 ? -11.057 -8.280 4.675 1.00 95.44 88 ASP A C 1
ATOM 715 O O . ASP A 1 88 ? -11.673 -9.205 5.209 1.00 95.44 88 ASP A O 1
ATOM 719 N N . LEU A 1 89 ? -9.923 -8.495 3.999 1.00 94.56 89 LEU A N 1
ATOM 720 C CA . LEU A 1 89 ? -9.276 -9.803 3.933 1.00 94.56 89 LEU A CA 1
ATOM 721 C C . LEU A 1 89 ? -8.726 -10.230 5.298 1.00 94.56 89 LEU A C 1
ATOM 723 O O . LEU A 1 89 ? -8.926 -11.376 5.695 1.00 94.56 89 LEU A O 1
ATOM 727 N N . ALA A 1 90 ? -8.039 -9.330 6.001 1.00 91.75 90 ALA A N 1
ATOM 728 C CA . ALA A 1 90 ? -7.474 -9.595 7.316 1.00 91.75 90 ALA A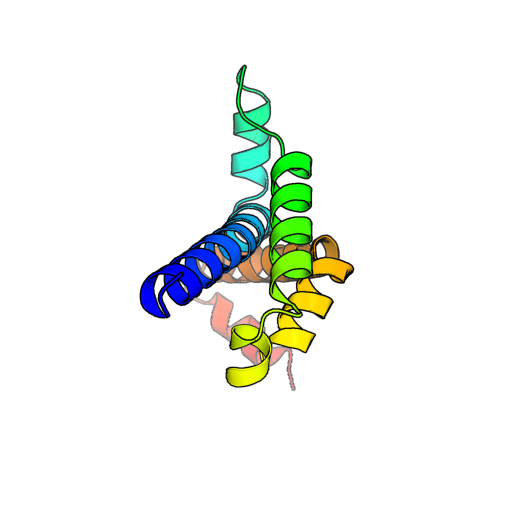 CA 1
ATOM 729 C C . ALA A 1 90 ? -8.571 -9.959 8.322 1.00 91.75 90 ALA A C 1
ATOM 731 O O . ALA A 1 90 ? -8.448 -10.980 8.994 1.00 91.75 90 ALA A O 1
ATOM 732 N N . ASP A 1 91 ? -9.668 -9.201 8.351 1.00 90.56 91 ASP A N 1
ATOM 733 C CA . ASP A 1 91 ? -10.809 -9.458 9.230 1.00 90.56 91 ASP A CA 1
ATOM 734 C C . ASP A 1 91 ? -11.394 -10.849 8.959 1.00 90.56 91 ASP A C 1
ATOM 736 O O . ASP A 1 91 ? -11.556 -11.642 9.883 1.00 90.56 91 ASP A O 1
ATOM 740 N N . ARG A 1 92 ? -11.598 -11.214 7.683 1.00 89.38 92 ARG A N 1
ATOM 741 C CA . ARG A 1 92 ? -12.046 -12.569 7.316 1.00 89.38 92 ARG A CA 1
ATOM 742 C C . ARG A 1 92 ? -11.072 -13.643 7.792 1.00 89.38 92 ARG A C 1
ATOM 744 O O . ARG A 1 92 ? -11.509 -14.630 8.365 1.00 89.38 92 ARG A O 1
ATOM 751 N N . VAL A 1 93 ? -9.771 -13.480 7.553 1.00 88.50 93 VAL A N 1
ATOM 752 C CA . VAL A 1 93 ? -8.759 -14.483 7.926 1.00 88.50 93 VAL A CA 1
ATOM 753 C C . VAL A 1 93 ? -8.659 -14.644 9.442 1.00 88.50 93 VAL A C 1
ATOM 755 O O . VAL A 1 93 ? -8.573 -15.774 9.920 1.00 88.50 93 VAL A O 1
ATOM 758 N N . PHE A 1 94 ? -8.703 -13.550 10.204 1.00 82.44 94 PHE A N 1
ATOM 759 C CA . PHE A 1 94 ? -8.676 -13.617 11.663 1.00 82.44 94 PHE A CA 1
ATOM 760 C C . PHE A 1 94 ? -9.946 -14.266 12.220 1.00 82.44 94 PHE A C 1
ATOM 762 O O . PHE A 1 94 ? -9.830 -15.172 13.039 1.00 82.44 94 PHE A O 1
ATOM 769 N N . THR A 1 95 ? -11.133 -13.923 11.706 1.00 77.06 95 THR A N 1
ATOM 770 C CA . THR A 1 95 ? -12.386 -14.591 12.100 1.00 77.06 95 THR A CA 1
ATOM 771 C C . THR A 1 95 ? -12.386 -16.083 11.743 1.00 77.06 95 THR A C 1
ATOM 773 O O . THR A 1 95 ? -12.850 -16.901 12.532 1.00 77.06 95 THR A O 1
ATOM 776 N N . LEU A 1 96 ? -11.828 -16.470 10.589 1.00 71.06 96 LEU A N 1
ATOM 777 C CA . LEU A 1 96 ? -11.685 -17.881 10.201 1.00 71.06 96 LEU A CA 1
ATOM 778 C C . LEU A 1 96 ? -10.736 -18.662 11.124 1.00 71.06 96 LEU A C 1
ATOM 780 O O . LEU A 1 96 ? -10.916 -19.858 11.316 1.00 71.06 96 LEU A O 1
ATOM 784 N N . GLY A 1 97 ? -9.704 -18.012 11.667 1.00 62.41 97 GLY A N 1
ATOM 785 C CA . GLY A 1 97 ? -8.773 -18.637 12.610 1.00 62.41 97 GLY A CA 1
ATOM 786 C C . GLY A 1 97 ? -9.351 -18.819 14.017 1.00 62.41 97 GLY A C 1
ATOM 787 O O . GLY A 1 97 ? -8.859 -19.656 14.771 1.00 62.41 97 GLY A O 1
ATOM 788 N N . GLU A 1 98 ? -10.385 -18.051 14.363 1.00 62.47 98 GLU A N 1
ATOM 789 C CA . GLU A 1 98 ? -11.081 -18.115 15.654 1.00 62.47 98 GLU A CA 1
ATOM 790 C C . GLU A 1 98 ? -12.179 -19.194 15.686 1.00 62.47 98 GLU A C 1
ATOM 792 O O . GLU A 1 98 ? -12.538 -19.665 16.767 1.00 62.47 98 GLU A O 1
ATOM 797 N N . ASP A 1 99 ? -12.665 -19.640 14.522 1.00 62.25 99 ASP A N 1
ATOM 798 C CA . ASP A 1 99 ? -13.662 -20.706 14.378 1.00 62.25 99 ASP A CA 1
ATOM 799 C C . ASP A 1 99 ? -13.119 -21.871 13.515 1.00 62.25 99 ASP A C 1
ATOM 801 O O . ASP A 1 99 ? -12.991 -21.733 12.294 1.00 62.25 99 ASP A O 1
ATOM 805 N N . PRO A 1 100 ? -12.855 -23.055 14.112 1.00 60.16 100 PRO A N 1
ATOM 80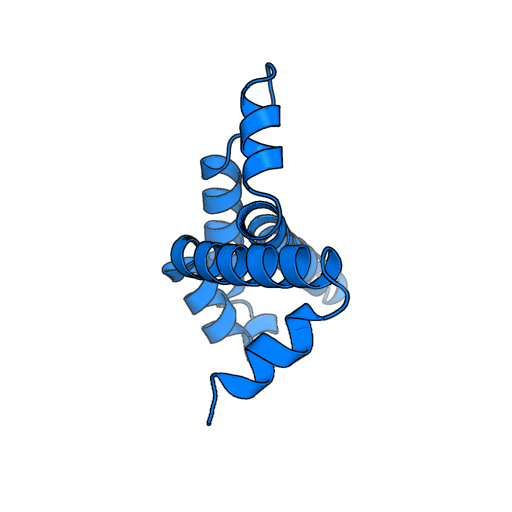6 C CA . PRO A 1 100 ? -12.350 -24.241 13.412 1.00 60.16 100 PRO A CA 1
ATOM 807 C C . PRO A 1 100 ? -13.187 -24.711 12.210 1.00 60.16 100 PRO A C 1
ATOM 809 O O . PRO A 1 100 ? -12.685 -25.490 11.399 1.00 60.16 100 PRO A O 1
ATOM 812 N N . HIS A 1 101 ? -14.445 -24.274 12.083 1.00 63.00 101 HIS A N 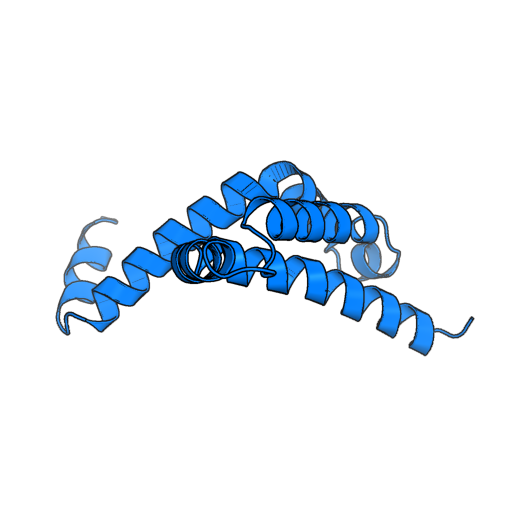1
ATOM 813 C CA . HIS A 1 101 ? -15.368 -24.683 11.018 1.00 63.00 101 HIS A CA 1
ATOM 814 C C . HIS A 1 101 ? -15.636 -23.596 9.970 1.00 63.00 101 HIS A C 1
ATOM 816 O O . HIS A 1 101 ? -16.358 -23.828 8.998 1.00 63.00 101 HIS A O 1
ATOM 822 N N . ALA A 1 102 ? -15.060 -22.405 10.113 1.00 61.66 102 ALA A N 1
ATOM 823 C CA . ALA A 1 102 ? -15.467 -21.268 9.297 1.00 61.66 102 ALA A CA 1
ATOM 824 C C . ALA A 1 102 ? -14.981 -21.342 7.832 1.00 61.66 102 ALA A C 1
ATOM 826 O O . ALA A 1 102 ? -15.600 -20.750 6.940 1.00 61.66 102 ALA A O 1
ATOM 827 N N . PHE A 1 103 ? -13.933 -22.127 7.544 1.00 57.41 103 PHE A N 1
ATOM 828 C CA . PHE A 1 103 ? -13.461 -22.367 6.172 1.00 57.41 103 PHE A CA 1
ATOM 829 C C . PHE A 1 103 ? -14.520 -23.056 5.288 1.00 57.41 103 PHE A C 1
ATOM 831 O O . PHE A 1 103 ? -14.602 -22.757 4.093 1.00 57.41 103 PHE A O 1
ATOM 838 N N . ASP A 1 104 ? -15.394 -23.883 5.869 1.00 63.31 104 ASP A N 1
ATOM 839 C CA . ASP A 1 104 ? -16.466 -24.573 5.138 1.00 63.31 104 ASP A CA 1
ATOM 840 C C . ASP A 1 104 ? -17.545 -23.604 4.622 1.00 63.31 104 ASP A C 1
ATOM 842 O O . ASP A 1 104 ? -18.172 -23.845 3.586 1.00 63.31 104 ASP A O 1
ATOM 846 N N . GLY A 1 105 ? -17.751 -22.476 5.309 1.00 63.09 105 GLY A N 1
ATOM 847 C CA . GLY A 1 105 ? -18.719 -21.449 4.914 1.00 63.09 105 GLY A CA 1
ATOM 848 C C . GLY A 1 105 ? -18.251 -20.580 3.743 1.00 63.09 105 GLY A C 1
ATOM 849 O O . GLY A 1 105 ? -19.072 -20.126 2.942 1.00 63.09 105 GLY A O 1
ATOM 850 N N . LEU A 1 106 ? -16.938 -20.366 3.609 1.00 59.66 106 LEU A N 1
ATOM 851 C CA . LEU A 1 106 ? -16.358 -19.551 2.537 1.00 59.66 106 LEU A CA 1
ATOM 852 C C . LEU A 1 106 ? -16.365 -20.294 1.194 1.00 59.66 106 LEU A C 1
ATOM 854 O O . LEU A 1 106 ? -16.739 -19.712 0.178 1.00 59.66 106 LEU A O 1
ATOM 858 N N . LEU A 1 107 ? -16.023 -21.586 1.201 1.00 63.56 107 LEU A N 1
ATOM 859 C CA . LEU A 1 107 ? -15.978 -22.425 -0.005 1.00 63.56 107 LEU A CA 1
ATOM 860 C C . LEU A 1 107 ? -17.365 -22.680 -0.615 1.00 63.56 107 LEU A C 1
ATOM 862 O O . LEU A 1 107 ? -17.478 -22.935 -1.809 1.00 63.56 107 LEU A O 1
ATOM 866 N N . ARG A 1 108 ? -18.430 -22.565 0.186 1.00 58.88 108 ARG A N 1
ATOM 867 C CA . ARG A 1 108 ? -19.818 -22.754 -0.262 1.00 58.88 108 ARG A CA 1
ATOM 868 C C . ARG A 1 108 ? -20.457 -21.509 -0.883 1.00 58.88 108 ARG A C 1
ATOM 870 O O . ARG A 1 108 ? -21.516 -21.632 -1.484 1.00 58.88 108 ARG A O 1
ATOM 877 N N . ARG A 1 109 ? -19.855 -20.319 -0.747 1.00 53.28 109 ARG A N 1
ATOM 878 C CA . ARG A 1 109 ? -20.412 -19.048 -1.267 1.00 53.28 109 ARG A CA 1
ATOM 879 C C . ARG A 1 109 ? -19.945 -18.684 -2.681 1.00 53.28 109 ARG A C 1
ATOM 881 O O . ARG A 1 109 ? -20.382 -17.663 -3.205 1.00 53.28 109 ARG A O 1
ATOM 888 N N . THR A 1 110 ? -19.065 -19.480 -3.282 1.00 49.56 110 THR A N 1
ATOM 889 C CA . THR A 1 110 ? -18.490 -19.237 -4.619 1.00 49.56 110 THR A CA 1
ATOM 890 C C . THR A 1 110 ? -18.976 -20.214 -5.699 1.00 49.56 110 THR A C 1
ATOM 892 O O . THR A 1 110 ? -18.378 -20.277 -6.769 1.00 49.56 110 THR A O 1
ATOM 895 N N . THR A 1 111 ? -20.066 -20.938 -5.442 1.00 45.19 111 THR A N 1
ATOM 896 C CA . THR A 1 111 ? -20.820 -21.758 -6.414 1.00 45.19 111 THR A CA 1
ATOM 897 C C . THR A 1 111 ? -22.280 -21.366 -6.366 1.00 45.19 111 THR A C 1
ATOM 899 O O . THR A 1 111 ? -22.878 -21.233 -7.453 1.00 45.19 111 THR A O 1
#

Secondary structure (DSSP, 8-state):
--HHHHHHHHHHHHHHHHHHHHHHHH-HHHHHHHHTSTT---HHHHHHHHHHHHHHHHTSHHHHHTT-HHHHHHHHHSHHHHHHHHHHHHHHHHHHHH-TTHHHHHHTT--

Foldseek 3Di:
DDPVVLVVVLVVLQCLLVVLLCCCQQPQVVQVVVVVPPPGDHNVVSLQSNLVSLQVNLPPVVCVVVVNNVVSPCCNVCVVVSSPVSNVVNVLVVVCVVDVCVVVVVVVVPD

pLDDT: mean 88.97, std 14.02, range [45.19, 98.62]

Radius of gyration: 17.21 Å; chains: 1; bounding box: 48×36×38 Å